Protein AF-A0A7W1EMK3-F1 (afdb_monomer)

pLDDT: mean 96.77, std 2.43, range [85.0, 98.62]

Mean predicted aligned error: 2.69 Å

Foldseek 3Di:
DVVVLVVCVVVVHPCNVLSVLVVLLVQLVVQLVVLVVVCVVVDPVCVDPPRPSVVSNVVSNCSQVPPPHSVLSVQQSVCVVVVHDSD

Sequence (87 aa):
LIYSAAAKGDAGAEDALPSILACKAMAGDTAVNIANEAMTLCGGSAYRENSRLARILRDARASHVMAPTTDMLKTWVGRALLNLPLL

Nearest PDB structures (foldseek):
  7p9a-assembly1_A  TM=9.469E-01  e=3.095E-02  Geobacter metallireducens GS-15
  7p9x-assembly3_D  TM=9.477E-01  e=4.581E-02  Geobacter metallireducens GS-15
  1rx0-assembly1_C  TM=9.467E-01  e=1.485E-01  Homo sapiens
  5af7-assembly1_B  TM=9.438E-01  e=1.187E-01  Advenella mimigardefordensis DPN7
  7f70-assembly1_A  TM=8.802E-01  e=4.552E-01  Mycobacterium tuberculosis H37Rv

Radius of gyration: 16.0 Å; Cα contacts (8 Å, |Δi|>4): 81; chains: 1; bounding box: 37×21×45 Å

Structure (mmCIF, N/CA/C/O backbone):
data_AF-A0A7W1EMK3-F1
#
_entry.id   AF-A0A7W1EMK3-F1
#
loop_
_atom_site.group_PDB
_atom_site.id
_atom_site.type_symbol
_atom_site.label_atom_id
_atom_site.label_alt_id
_atom_site.label_comp_id
_atom_site.label_asym_id
_atom_site.label_entity_id
_atom_site.label_seq_id
_atom_site.pdbx_PDB_ins_code
_atom_site.Cartn_x
_atom_site.Cartn_y
_atom_site.Cartn_z
_atom_site.occupancy
_atom_site.B_iso_or_equiv
_atom_site.auth_seq_id
_atom_site.auth_comp_id
_atom_site.auth_asym_id
_atom_site.auth_atom_id
_atom_site.pdbx_PDB_model_num
ATOM 1 N N . LEU A 1 1 ? -5.695 -9.724 2.622 1.00 86.88 1 LEU A N 1
ATOM 2 C CA . LEU A 1 1 ? -6.153 -8.613 3.495 1.00 86.88 1 LEU A CA 1
ATOM 3 C C . LEU A 1 1 ? -7.271 -7.778 2.878 1.00 86.88 1 LEU A C 1
ATOM 5 O O . LEU A 1 1 ? -8.261 -7.616 3.565 1.00 86.88 1 LEU A O 1
ATOM 9 N N . ILE A 1 2 ? -7.182 -7.307 1.623 1.00 97.12 2 ILE A N 1
ATOM 10 C CA . ILE A 1 2 ? -8.239 -6.466 1.007 1.00 97.12 2 ILE A CA 1
ATOM 11 C C . ILE A 1 2 ? -9.633 -7.115 1.093 1.00 97.12 2 ILE A C 1
ATOM 13 O O . ILE A 1 2 ? -10.550 -6.497 1.616 1.00 97.12 2 ILE A O 1
ATOM 17 N N . TYR A 1 3 ? -9.779 -8.382 0.689 1.00 98.12 3 TYR A N 1
ATOM 18 C CA . TYR A 1 3 ? -11.070 -9.082 0.790 1.00 98.12 3 TYR A CA 1
ATOM 19 C C . TYR A 1 3 ? -11.573 -9.248 2.230 1.00 98.12 3 TYR 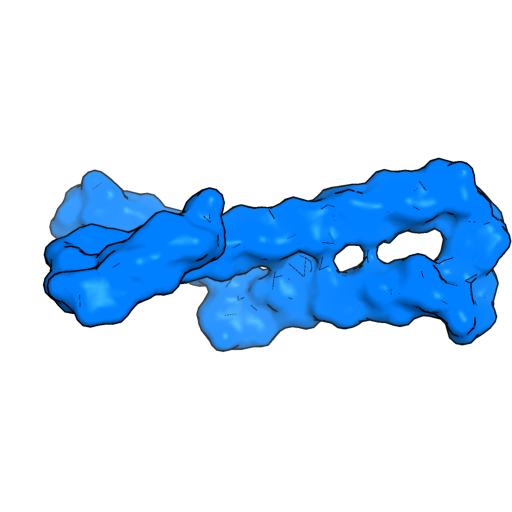A C 1
ATOM 21 O O . TYR A 1 3 ? -12.766 -9.149 2.478 1.00 98.12 3 TYR A O 1
ATOM 29 N N . SER A 1 4 ? -10.669 -9.457 3.190 1.00 97.94 4 SER A N 1
ATOM 30 C CA . SER A 1 4 ? -11.044 -9.555 4.604 1.00 97.94 4 SER A CA 1
ATOM 31 C C . SER A 1 4 ? -11.489 -8.202 5.165 1.00 97.94 4 SER A C 1
ATOM 33 O O . SER A 1 4 ? -12.479 -8.152 5.883 1.00 97.94 4 SER A O 1
ATOM 35 N N . ALA A 1 5 ? -10.806 -7.109 4.810 1.00 98.31 5 ALA A N 1
ATOM 36 C CA . ALA A 1 5 ? -11.200 -5.760 5.207 1.00 98.31 5 ALA A CA 1
ATOM 37 C C . ALA A 1 5 ? -12.550 -5.357 4.596 1.00 98.31 5 ALA A C 1
ATOM 39 O O . ALA A 1 5 ? -13.370 -4.774 5.296 1.00 98.31 5 ALA A O 1
ATOM 40 N N . ALA A 1 6 ? -12.804 -5.725 3.334 1.00 98.50 6 ALA A N 1
ATOM 41 C CA . ALA A 1 6 ? -14.103 -5.533 2.691 1.00 98.50 6 ALA A CA 1
ATOM 42 C C . ALA A 1 6 ? -15.211 -6.297 3.431 1.00 98.50 6 ALA A C 1
ATOM 44 O O . ALA A 1 6 ? -16.166 -5.680 3.884 1.00 98.50 6 ALA A O 1
ATOM 45 N N . ALA A 1 7 ? -15.024 -7.600 3.673 1.00 98.56 7 ALA A N 1
ATOM 46 C CA . ALA A 1 7 ? -16.003 -8.415 4.395 1.00 98.56 7 ALA A CA 1
ATOM 47 C C . ALA A 1 7 ? -16.298 -7.883 5.812 1.00 98.56 7 ALA A C 1
ATOM 49 O O . ALA A 1 7 ? -17.445 -7.892 6.251 1.00 98.56 7 ALA A O 1
ATOM 50 N N . LYS A 1 8 ? -15.279 -7.387 6.528 1.00 98.44 8 LYS A N 1
ATOM 51 C CA . LYS A 1 8 ? -15.455 -6.739 7.840 1.00 98.44 8 LYS A CA 1
ATOM 52 C C . LYS A 1 8 ? -16.208 -5.414 7.744 1.00 98.44 8 LYS A C 1
ATOM 54 O O . LYS A 1 8 ? -17.027 -5.131 8.612 1.00 98.44 8 LYS A O 1
ATOM 59 N N . GLY A 1 9 ? -15.929 -4.622 6.708 1.00 98.38 9 GLY A N 1
ATOM 60 C CA . GLY A 1 9 ? -16.660 -3.394 6.402 1.00 98.38 9 GLY A CA 1
ATOM 61 C C . GLY A 1 9 ? -18.141 -3.661 6.150 1.00 98.38 9 GLY A C 1
ATOM 62 O O . GLY A 1 9 ? -18.981 -3.043 6.797 1.00 98.38 9 GLY A O 1
ATOM 63 N N . ASP A 1 10 ? -18.451 -4.636 5.294 1.00 98.62 10 ASP A N 1
ATOM 64 C CA . ASP A 1 10 ? -19.827 -5.032 4.970 1.00 98.62 10 ASP A CA 1
ATOM 65 C C . ASP A 1 10 ? -20.582 -5.558 6.202 1.00 98.62 10 ASP A C 1
ATOM 67 O O . ASP A 1 10 ? -21.762 -5.270 6.385 1.00 98.62 10 ASP A O 1
ATOM 71 N N . ALA A 1 11 ? -19.896 -6.304 7.074 1.00 98.38 11 ALA A N 1
ATOM 72 C CA . ALA A 1 11 ? -20.467 -6.843 8.307 1.00 98.38 11 ALA A CA 1
ATOM 73 C C . ALA A 1 11 ? -20.585 -5.815 9.450 1.00 98.38 11 ALA A C 1
ATOM 75 O O . ALA A 1 11 ? -21.126 -6.152 10.502 1.00 98.38 11 ALA A O 1
ATOM 76 N N . GLY A 1 12 ? -20.054 -4.596 9.292 1.00 97.62 12 GLY A N 1
ATOM 77 C CA . GLY A 1 12 ? -20.010 -3.599 10.366 1.00 97.62 12 GLY A CA 1
ATOM 78 C C . GLY A 1 12 ? -19.212 -4.061 11.591 1.00 97.62 12 GLY A C 1
ATOM 79 O O . GLY A 1 12 ? -19.567 -3.724 12.718 1.00 97.62 12 GLY A O 1
ATOM 80 N N . ALA A 1 13 ? -18.167 -4.868 11.385 1.00 98.06 13 ALA A N 1
ATOM 81 C CA . ALA A 1 13 ? -17.361 -5.412 12.474 1.00 98.06 13 ALA A CA 1
ATOM 82 C C . ALA A 1 13 ? -16.691 -4.296 13.296 1.00 98.06 13 ALA A C 1
ATOM 84 O O . ALA A 1 13 ? -16.285 -3.268 12.752 1.00 98.06 1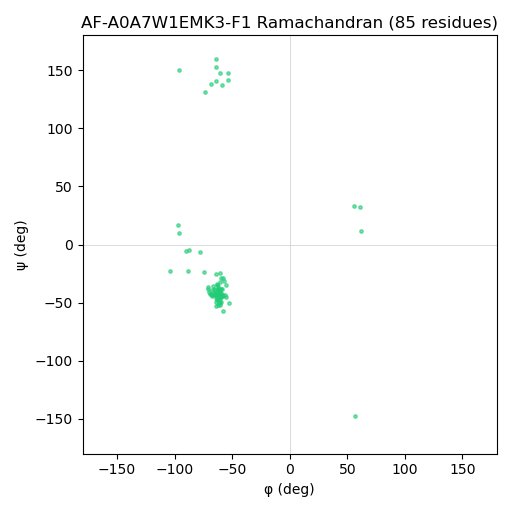3 ALA A O 1
ATOM 85 N N . GLU A 1 14 ? -16.506 -4.525 14.598 1.00 95.19 14 GLU A N 1
ATOM 86 C CA . GLU A 1 14 ? -15.868 -3.563 15.511 1.00 95.19 14 GLU A CA 1
ATOM 87 C C . GLU A 1 14 ? -14.466 -3.142 15.029 1.00 95.19 14 GLU A C 1
ATOM 89 O O . GLU A 1 14 ? -14.079 -1.978 15.119 1.00 95.19 14 GLU A O 1
ATOM 94 N N . ASP A 1 15 ? -13.729 -4.070 14.416 1.00 95.19 15 ASP A N 1
ATOM 95 C CA . ASP A 1 15 ? -12.386 -3.853 13.881 1.00 95.19 15 ASP A CA 1
ATOM 96 C C . ASP A 1 15 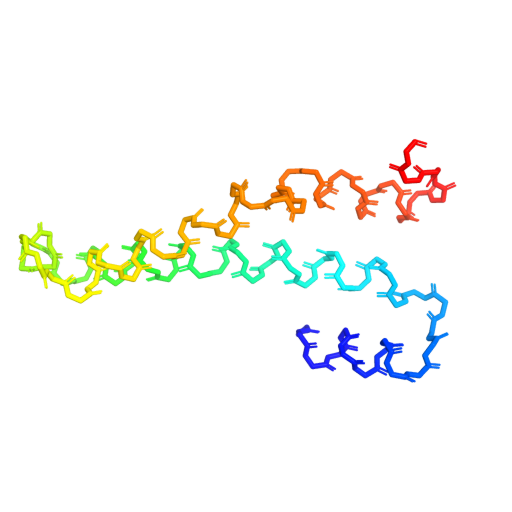? -12.355 -3.549 12.367 1.00 95.19 15 ASP A C 1
ATOM 98 O O . ASP A 1 15 ? -11.298 -3.636 11.723 1.00 95.19 15 ASP A O 1
ATOM 102 N N . ALA A 1 16 ? -13.493 -3.172 11.773 1.00 97.69 16 ALA A N 1
ATOM 103 C CA . ALA A 1 16 ? -13.587 -2.859 10.348 1.00 97.69 16 ALA A CA 1
ATOM 104 C C . ALA A 1 16 ? -12.695 -1.673 9.963 1.00 97.69 16 ALA A C 1
ATOM 106 O O . ALA A 1 16 ? -11.894 -1.776 9.031 1.00 97.69 16 ALA A O 1
ATOM 107 N N . LEU A 1 17 ? -12.776 -0.567 10.709 1.00 96.06 17 LEU A N 1
ATOM 108 C CA . LEU A 1 17 ? -11.982 0.633 10.445 1.00 96.06 17 LEU A CA 1
ATOM 109 C C . LEU A 1 17 ? -10.467 0.349 10.462 1.00 96.06 17 LEU A C 1
ATOM 111 O O . LEU A 1 17 ? -9.831 0.572 9.429 1.00 96.06 17 LEU A O 1
ATOM 115 N N . PRO A 1 18 ? -9.857 -0.194 11.538 1.00 96.56 18 PRO A N 1
ATOM 116 C CA . PRO A 1 18 ? -8.425 -0.500 11.526 1.00 96.56 18 PRO A CA 1
ATOM 117 C C . PRO A 1 18 ? -8.041 -1.515 10.438 1.00 96.56 18 PRO A C 1
ATOM 119 O O . PRO A 1 18 ? -6.969 -1.384 9.846 1.00 96.56 18 PRO A O 1
ATOM 122 N N . SER A 1 19 ? -8.919 -2.467 10.094 1.00 97.75 19 SER A N 1
ATOM 123 C CA . SER A 1 19 ? -8.681 -3.412 8.991 1.00 97.75 19 SER A CA 1
ATOM 124 C C . SER A 1 19 ? -8.614 -2.720 7.620 1.00 97.75 19 SER A C 1
ATOM 126 O O . SER A 1 19 ? -7.737 -3.042 6.813 1.00 97.75 19 SER A O 1
ATOM 128 N N . ILE A 1 20 ? -9.496 -1.748 7.360 1.00 98.00 20 ILE A N 1
ATOM 129 C CA . ILE A 1 20 ? -9.521 -0.951 6.121 1.00 98.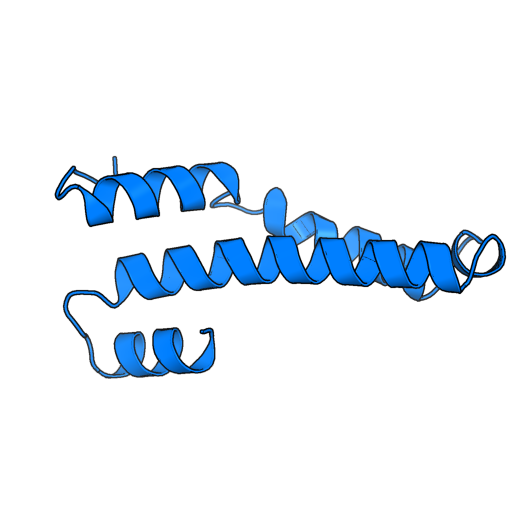00 20 ILE A CA 1
ATOM 130 C C . ILE A 1 20 ? -8.283 -0.047 6.029 1.00 98.00 20 ILE A C 1
ATOM 132 O O . ILE A 1 20 ? -7.624 0.015 4.986 1.00 98.00 20 ILE A O 1
ATOM 136 N N . LEU A 1 21 ? -7.918 0.620 7.128 1.00 97.56 21 LEU A N 1
ATOM 137 C CA . LEU A 1 21 ? -6.724 1.469 7.173 1.00 97.56 21 LEU A CA 1
ATOM 138 C C . LEU A 1 21 ? -5.450 0.646 6.911 1.00 97.56 21 LEU A C 1
ATOM 140 O O . LEU A 1 21 ? -4.617 1.025 6.080 1.00 97.56 21 LEU A O 1
ATOM 144 N N . ALA A 1 22 ? -5.332 -0.521 7.552 1.00 97.88 22 ALA A N 1
ATOM 145 C CA . ALA A 1 22 ? -4.199 -1.423 7.376 1.00 97.88 22 ALA A CA 1
ATOM 146 C C . ALA A 1 22 ? -4.110 -1.970 5.945 1.00 97.88 22 ALA A C 1
ATOM 148 O O . ALA A 1 22 ? -3.023 -2.000 5.358 1.00 97.88 22 ALA A O 1
ATOM 149 N N . CYS A 1 23 ? -5.238 -2.370 5.341 1.00 98.25 23 CYS A N 1
ATOM 150 C CA . CYS A 1 23 ? -5.209 -2.912 3.985 1.00 98.25 23 CYS A CA 1
ATOM 151 C C . CYS A 1 23 ? -4.806 -1.854 2.952 1.00 98.25 23 CYS A C 1
ATOM 153 O O . CYS A 1 23 ? -4.079 -2.182 2.016 1.00 98.25 23 CYS A O 1
ATOM 155 N N . LYS A 1 24 ? -5.212 -0.589 3.133 1.00 97.88 24 LYS A N 1
ATOM 156 C CA . LYS A 1 24 ? -4.804 0.517 2.255 1.00 97.88 24 LYS A CA 1
ATOM 157 C C . LYS A 1 24 ? -3.304 0.806 2.352 1.00 97.88 24 LYS A C 1
ATOM 159 O O . LYS A 1 24 ? -2.678 1.032 1.314 1.00 97.88 24 LYS A O 1
ATOM 164 N N . ALA A 1 25 ? -2.731 0.789 3.558 1.00 98.00 25 ALA A N 1
ATOM 165 C CA . ALA A 1 25 ? -1.295 0.992 3.755 1.00 98.00 25 ALA A CA 1
ATOM 166 C C . ALA A 1 25 ? -0.481 -0.108 3.061 1.00 98.00 25 ALA A C 1
ATOM 168 O O . ALA A 1 25 ? 0.374 0.177 2.223 1.00 98.00 25 ALA A O 1
ATOM 169 N N . MET A 1 26 ? -0.820 -1.369 3.336 1.00 97.94 26 MET A N 1
ATOM 170 C CA . MET A 1 26 ? -0.113 -2.507 2.758 1.00 97.94 26 MET A CA 1
ATOM 171 C C . MET A 1 26 ? -0.298 -2.598 1.238 1.00 97.94 26 MET A C 1
ATOM 173 O O . MET A 1 26 ? 0.653 -2.930 0.536 1.00 97.94 26 MET A O 1
ATOM 177 N N . ALA A 1 27 ? -1.485 -2.297 0.700 1.00 98.06 27 ALA A N 1
ATOM 178 C CA . ALA A 1 27 ? -1.696 -2.282 -0.748 1.00 98.06 27 ALA A CA 1
ATOM 179 C C . ALA A 1 27 ? -0.797 -1.246 -1.442 1.00 98.06 27 ALA A C 1
ATOM 181 O O . ALA A 1 27 ? -0.250 -1.539 -2.502 1.00 98.06 27 ALA A O 1
ATOM 182 N N . GLY A 1 28 ? -0.608 -0.072 -0.826 1.00 97.81 28 GLY A N 1
ATOM 183 C CA . GLY A 1 28 ? 0.312 0.950 -1.322 1.00 97.81 28 GLY A CA 1
ATOM 184 C C . GLY A 1 28 ? 1.769 0.488 -1.316 1.00 97.81 28 GLY A C 1
ATOM 185 O O . GLY A 1 28 ? 2.406 0.493 -2.368 1.00 97.81 28 GLY A O 1
ATOM 186 N N . ASP A 1 29 ? 2.255 0.009 -0.163 1.00 98.19 29 ASP A N 1
ATOM 187 C CA . ASP A 1 29 ? 3.617 -0.537 -0.031 1.00 98.19 29 ASP A CA 1
ATOM 188 C C . ASP A 1 29 ? 3.858 -1.663 -1.060 1.00 98.19 29 ASP A C 1
ATOM 190 O O . ASP A 1 29 ? 4.862 -1.675 -1.771 1.00 98.19 29 ASP A O 1
ATOM 194 N N . THR A 1 30 ? 2.894 -2.577 -1.208 1.00 98.50 30 THR A N 1
ATOM 195 C CA . THR A 1 30 ? 2.973 -3.709 -2.146 1.00 98.50 30 THR A CA 1
ATOM 196 C C . THR A 1 30 ? 3.037 -3.244 -3.600 1.00 98.50 30 THR A C 1
ATOM 198 O O . THR A 1 30 ? 3.889 -3.710 -4.356 1.00 98.50 30 THR A O 1
ATOM 201 N N . ALA A 1 31 ? 2.154 -2.326 -4.006 1.00 98.25 31 ALA A N 1
ATOM 202 C CA . ALA A 1 31 ? 2.09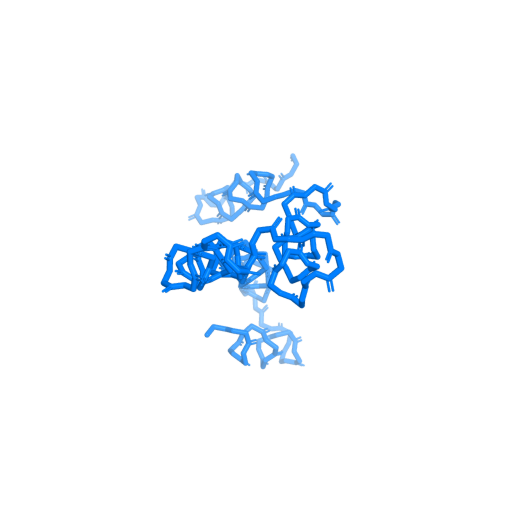5 -1.841 -5.382 1.00 98.25 31 ALA A CA 1
ATOM 203 C C . ALA A 1 31 ? 3.403 -1.154 -5.795 1.00 98.25 31 ALA A C 1
ATOM 205 O O . ALA A 1 31 ? 3.907 -1.396 -6.892 1.00 98.25 31 ALA A O 1
ATOM 206 N N . VAL A 1 32 ? 3.974 -0.333 -4.910 1.00 98.44 32 VAL A N 1
ATOM 207 C CA . VAL A 1 32 ? 5.244 0.350 -5.170 1.00 98.44 32 VAL A CA 1
ATOM 208 C C . VAL A 1 32 ? 6.412 -0.630 -5.190 1.00 98.44 32 VAL A C 1
ATOM 210 O O . VAL A 1 32 ? 7.245 -0.534 -6.091 1.00 98.44 32 VAL A O 1
ATOM 213 N N . ASN A 1 33 ? 6.475 -1.588 -4.264 1.00 98.56 33 ASN A N 1
ATOM 214 C CA . ASN A 1 33 ? 7.547 -2.586 -4.247 1.00 98.56 33 ASN A CA 1
ATOM 215 C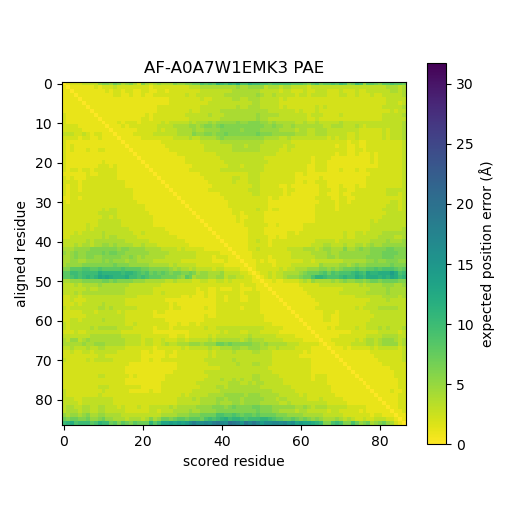 C . ASN A 1 33 ? 7.555 -3.422 -5.534 1.00 98.56 33 ASN A C 1
ATOM 217 O O . ASN A 1 33 ? 8.576 -3.476 -6.217 1.00 98.56 33 ASN A O 1
ATOM 221 N N . ILE A 1 34 ? 6.401 -3.967 -5.935 1.00 98.62 34 ILE A N 1
ATOM 222 C CA . ILE A 1 34 ? 6.276 -4.765 -7.166 1.00 98.62 34 ILE A CA 1
ATOM 223 C C . ILE A 1 34 ? 6.596 -3.925 -8.409 1.00 98.62 34 ILE A C 1
ATOM 225 O O . ILE A 1 34 ? 7.288 -4.394 -9.312 1.00 98.62 34 ILE A O 1
ATOM 229 N N . ALA A 1 35 ? 6.119 -2.676 -8.474 1.00 98.38 35 ALA A N 1
ATOM 230 C CA . ALA A 1 35 ? 6.423 -1.797 -9.600 1.00 98.38 35 ALA A CA 1
ATOM 231 C C . ALA A 1 35 ? 7.933 -1.527 -9.722 1.00 98.38 35 ALA A C 1
ATOM 233 O O . ALA A 1 35 ? 8.463 -1.548 -10.831 1.00 98.38 35 ALA A O 1
ATOM 234 N N . ASN A 1 36 ? 8.634 -1.321 -8.602 1.00 98.19 36 ASN A N 1
ATOM 235 C CA . ASN A 1 36 ? 10.088 -1.145 -8.596 1.00 98.19 36 ASN A CA 1
ATOM 236 C C . ASN A 1 36 ? 10.833 -2.424 -8.997 1.00 98.19 36 ASN A C 1
ATOM 238 O O . ASN A 1 36 ? 11.750 -2.356 -9.813 1.00 98.19 36 ASN A O 1
ATOM 242 N N . GLU A 1 37 ? 10.434 -3.589 -8.485 1.00 98.62 37 GLU A N 1
ATOM 243 C CA . GLU A 1 37 ? 11.029 -4.869 -8.888 1.00 98.62 37 GLU A CA 1
ATOM 244 C C . GLU A 1 37 ? 10.874 -5.106 -10.394 1.00 98.62 37 GLU A C 1
ATOM 246 O O . GLU A 1 37 ? 11.844 -5.436 -11.076 1.00 98.62 37 GLU A O 1
ATOM 251 N N . ALA A 1 38 ? 9.686 -4.843 -10.945 1.00 98.25 38 ALA A N 1
ATOM 252 C CA . ALA A 1 38 ? 9.440 -4.947 -12.379 1.00 98.25 38 ALA A CA 1
ATOM 253 C C . ALA A 1 38 ? 10.307 -3.972 -13.199 1.00 98.25 38 ALA A C 1
ATOM 255 O O . ALA A 1 38 ? 10.811 -4.344 -14.261 1.00 98.25 38 ALA A O 1
ATOM 256 N N . MET A 1 39 ? 10.525 -2.745 -12.709 1.00 97.81 39 MET A N 1
ATOM 257 C CA . MET A 1 39 ? 11.445 -1.789 -13.338 1.00 97.81 39 MET A CA 1
ATOM 258 C C . MET A 1 39 ? 12.880 -2.325 -13.377 1.00 97.81 39 MET A C 1
ATOM 260 O O . MET A 1 39 ? 13.520 -2.258 -14.426 1.00 97.81 39 MET A O 1
ATOM 264 N N . THR A 1 40 ? 13.369 -2.899 -12.275 1.00 97.88 40 THR A N 1
ATOM 265 C CA . THR A 1 40 ? 14.712 -3.496 -12.203 1.00 97.88 40 THR A CA 1
ATOM 266 C C . THR A 1 40 ? 14.853 -4.687 -13.148 1.00 97.88 40 THR A C 1
ATOM 268 O O . THR A 1 40 ? 15.814 -4.746 -13.912 1.00 97.88 40 THR A O 1
ATOM 271 N N . LEU A 1 41 ? 13.881 -5.606 -13.152 1.00 98.12 41 LEU A N 1
ATOM 272 C CA . LEU A 1 41 ? 13.904 -6.804 -14.000 1.00 98.12 41 LEU A CA 1
ATOM 273 C C . LEU A 1 41 ? 13.945 -6.469 -15.497 1.00 98.12 41 LEU A C 1
ATOM 275 O O . LEU A 1 41 ? 14.622 -7.142 -16.270 1.00 98.12 41 LEU A O 1
ATOM 279 N N . CYS A 1 42 ? 13.225 -5.429 -15.916 1.00 97.50 42 CYS A N 1
ATOM 280 C CA . CYS A 1 42 ? 13.145 -5.026 -17.320 1.00 97.50 42 CYS A CA 1
ATOM 281 C C . CYS A 1 42 ? 14.222 -4.002 -17.738 1.00 97.50 42 CYS A C 1
ATOM 283 O O . CYS A 1 42 ? 14.329 -3.671 -18.926 1.00 97.50 42 CYS A O 1
ATOM 285 N N . GLY A 1 43 ? 15.021 -3.507 -16.788 1.00 95.75 43 GLY A N 1
ATOM 286 C CA . GLY A 1 43 ? 16.171 -2.638 -17.021 1.00 95.75 43 GLY A CA 1
ATOM 287 C C . GLY A 1 43 ? 15.847 -1.353 -17.790 1.00 95.75 43 GLY A C 1
ATOM 288 O O . GLY A 1 43 ? 14.756 -0.786 -17.701 1.00 95.75 43 GLY A O 1
ATOM 289 N N . GLY A 1 44 ? 16.807 -0.883 -18.593 1.00 96.06 44 GLY A N 1
ATOM 290 C CA . GLY A 1 44 ? 16.702 0.397 -19.304 1.00 96.06 44 GLY A CA 1
ATOM 291 C C . GLY A 1 44 ? 15.485 0.514 -20.230 1.00 96.06 44 GLY A C 1
ATOM 292 O O . GLY A 1 44 ? 14.961 1.610 -20.407 1.00 96.06 44 GLY A O 1
ATOM 293 N N . SER A 1 45 ? 14.981 -0.599 -20.775 1.00 95.12 45 SER A N 1
ATOM 294 C CA . SER A 1 45 ? 13.770 -0.611 -21.608 1.00 95.12 45 SER A CA 1
ATOM 295 C C . SER A 1 45 ? 12.522 -0.175 -20.836 1.00 95.12 45 SER A C 1
ATOM 297 O O . SER A 1 45 ? 11.667 0.505 -21.401 1.00 95.12 45 SER A O 1
ATOM 299 N N . ALA A 1 46 ? 12.433 -0.505 -19.545 1.00 96.62 46 ALA A N 1
ATOM 300 C CA . ALA A 1 46 ? 11.330 -0.083 -18.687 1.00 96.62 46 ALA A CA 1
ATOM 301 C C . ALA A 1 46 ? 11.405 1.393 -18.278 1.00 96.62 46 ALA A C 1
ATOM 303 O O . ALA A 1 46 ? 10.366 1.978 -17.978 1.00 96.62 46 ALA A O 1
ATOM 304 N N . TYR A 1 47 ? 12.598 1.994 -18.303 1.00 94.88 47 TYR A N 1
ATOM 305 C CA . TYR A 1 47 ? 12.834 3.395 -17.933 1.00 94.88 47 TYR A CA 1
ATOM 306 C C . TYR A 1 47 ? 12.654 4.387 -19.093 1.00 94.88 47 TYR A C 1
ATOM 308 O O . TYR A 1 47 ? 12.735 5.598 -18.899 1.00 94.88 47 TYR A O 1
ATOM 316 N N . ARG A 1 48 ? 12.399 3.898 -20.311 1.00 94.06 48 ARG A N 1
ATOM 317 C CA . ARG A 1 48 ? 12.149 4.763 -21.471 1.00 94.06 48 ARG A CA 1
ATOM 318 C C . ARG A 1 48 ? 10.875 5.583 -21.289 1.00 94.06 48 ARG A C 1
ATOM 320 O O . ARG A 1 48 ? 9.921 5.161 -20.629 1.00 94.06 48 ARG A O 1
ATOM 327 N N . GLU A 1 49 ? 10.848 6.737 -21.944 1.00 91.12 49 GLU A N 1
ATOM 328 C CA . GLU A 1 49 ? 9.651 7.563 -22.037 1.00 91.12 49 GLU A CA 1
ATOM 329 C C . GLU A 1 49 ? 8.463 6.739 -22.565 1.00 91.12 49 GLU A C 1
ATOM 331 O O . GLU A 1 49 ? 8.622 5.866 -23.420 1.00 91.12 49 GLU A O 1
ATOM 336 N N . ASN A 1 50 ? 7.269 6.983 -22.020 1.00 90.81 50 ASN A N 1
ATOM 337 C CA . ASN A 1 50 ? 6.027 6.274 -22.355 1.00 90.81 50 ASN A CA 1
ATOM 338 C C . ASN A 1 50 ? 6.012 4.757 -22.069 1.00 90.81 50 ASN A C 1
ATOM 340 O O . ASN A 1 50 ? 5.063 4.066 -22.447 1.00 90.81 50 ASN A O 1
ATOM 344 N N . SER A 1 51 ? 6.995 4.230 -21.332 1.00 95.88 51 SER A N 1
ATOM 345 C CA . SER A 1 51 ? 6.956 2.855 -20.829 1.00 95.88 51 SER A CA 1
ATOM 346 C C . SER A 1 51 ? 5.735 2.612 -19.936 1.00 95.88 51 SER A C 1
ATOM 348 O O . SER A 1 51 ? 5.400 3.401 -19.045 1.00 95.88 51 SER A O 1
ATOM 350 N N . ARG A 1 52 ? 5.087 1.456 -20.128 1.00 97.00 52 ARG A N 1
ATOM 351 C CA . ARG A 1 52 ? 3.985 1.008 -19.267 1.00 97.00 52 ARG A CA 1
ATOM 352 C C . ARG A 1 52 ? 4.435 0.855 -17.814 1.00 97.00 52 ARG A C 1
ATOM 354 O O . ARG A 1 52 ? 3.665 1.206 -16.927 1.00 97.00 52 ARG A O 1
ATOM 361 N N . LEU A 1 53 ? 5.655 0.372 -17.571 1.00 97.31 53 LEU A N 1
ATOM 362 C CA . LEU A 1 53 ? 6.184 0.197 -16.216 1.00 97.31 53 LEU A CA 1
ATOM 363 C C . LEU A 1 53 ? 6.496 1.543 -15.551 1.00 97.31 53 LEU A C 1
ATOM 365 O O . LEU A 1 53 ? 6.142 1.734 -14.392 1.00 97.31 53 LEU A O 1
ATOM 369 N N . ALA A 1 54 ? 7.023 2.515 -16.302 1.00 96.31 54 ALA A N 1
ATOM 370 C CA . ALA A 1 54 ? 7.212 3.875 -15.797 1.00 96.31 54 ALA A CA 1
ATOM 371 C C . ALA A 1 54 ? 5.872 4.534 -15.420 1.00 96.31 54 ALA A C 1
ATOM 373 O O . ALA A 1 54 ? 5.774 5.211 -14.397 1.00 96.31 54 ALA A O 1
ATOM 374 N N . ARG A 1 55 ? 4.807 4.310 -16.207 1.00 97.12 55 ARG A N 1
ATOM 375 C CA . ARG A 1 55 ? 3.451 4.750 -15.841 1.00 97.12 55 ARG A CA 1
ATOM 376 C C . ARG A 1 55 ? 2.943 4.042 -14.582 1.00 97.12 55 ARG A C 1
ATOM 378 O O . ARG A 1 55 ? 2.537 4.732 -13.659 1.00 97.12 55 ARG A O 1
ATOM 385 N N . ILE A 1 56 ? 3.041 2.712 -14.512 1.00 98.12 56 ILE A N 1
ATOM 386 C CA . ILE A 1 56 ? 2.614 1.929 -13.339 1.00 98.12 56 ILE A CA 1
ATOM 387 C C . ILE A 1 56 ? 3.325 2.397 -12.066 1.00 98.12 56 ILE A C 1
ATOM 389 O O . ILE A 1 56 ? 2.668 2.557 -11.045 1.00 98.12 56 ILE A O 1
ATOM 393 N N . LEU A 1 57 ? 4.636 2.656 -12.109 1.00 97.44 57 LEU A N 1
ATOM 394 C CA . LEU A 1 57 ? 5.368 3.147 -10.940 1.00 97.44 57 LEU A CA 1
ATOM 395 C C . LEU A 1 57 ? 4.854 4.522 -10.483 1.00 97.44 57 LEU A C 1
ATOM 397 O O . LEU A 1 57 ? 4.661 4.731 -9.286 1.00 97.44 57 LEU A O 1
ATOM 401 N N . ARG A 1 58 ? 4.591 5.449 -11.415 1.00 96.31 58 ARG A N 1
ATOM 402 C CA . ARG A 1 58 ? 3.996 6.757 -11.081 1.00 96.31 58 ARG A CA 1
ATOM 403 C C . ARG A 1 58 ? 2.604 6.610 -10.467 1.00 96.31 58 ARG A C 1
ATOM 405 O O . ARG A 1 58 ? 2.335 7.237 -9.445 1.00 96.31 58 ARG A O 1
ATOM 412 N N . ASP A 1 59 ? 1.765 5.756 -11.045 1.00 97.75 59 ASP A N 1
ATOM 413 C CA . ASP A 1 59 ? 0.409 5.499 -10.555 1.00 97.75 59 ASP A CA 1
ATOM 414 C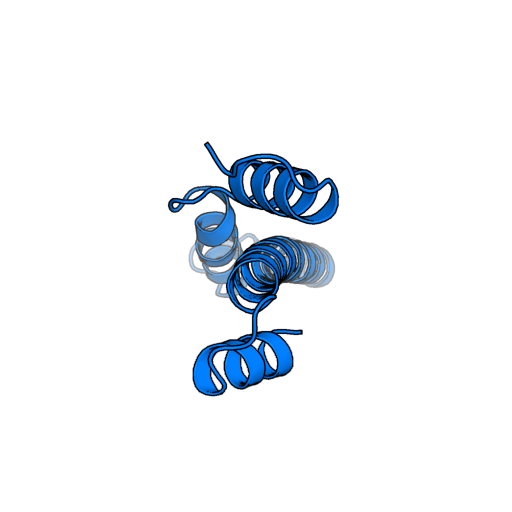 C . ASP A 1 59 ? 0.445 4.842 -9.164 1.00 97.75 59 ASP A C 1
ATOM 416 O O . ASP A 1 59 ? -0.262 5.267 -8.253 1.00 97.75 59 ASP A O 1
ATOM 420 N N . ALA A 1 60 ? 1.332 3.863 -8.953 1.00 98.12 60 ALA A N 1
ATOM 421 C CA . ALA A 1 60 ? 1.527 3.211 -7.661 1.00 98.12 60 ALA A CA 1
ATOM 422 C C . ALA A 1 60 ? 1.963 4.215 -6.587 1.00 98.12 60 ALA A C 1
ATOM 424 O O . ALA A 1 60 ? 1.438 4.196 -5.480 1.00 98.12 60 ALA A O 1
ATOM 425 N N . ARG A 1 61 ? 2.858 5.160 -6.910 1.00 98.00 61 ARG A N 1
ATOM 426 C CA . ARG A 1 61 ? 3.301 6.195 -5.959 1.00 98.00 61 ARG A CA 1
ATOM 427 C C . ARG A 1 61 ? 2.168 7.093 -5.460 1.00 98.00 61 ARG A C 1
ATOM 429 O O . ARG A 1 61 ? 2.276 7.603 -4.341 1.00 98.00 61 ARG A O 1
ATOM 436 N N . ALA A 1 62 ? 1.078 7.242 -6.216 1.00 97.81 62 ALA A N 1
ATOM 437 C CA . ALA A 1 62 ? -0.095 7.992 -5.772 1.00 97.81 62 ALA A CA 1
ATOM 438 C C . ALA A 1 62 ? -0.673 7.437 -4.456 1.00 97.81 62 ALA A C 1
ATOM 440 O O . ALA A 1 62 ? -1.143 8.206 -3.617 1.00 97.81 62 ALA A O 1
ATOM 441 N N . SER A 1 63 ? -0.562 6.124 -4.209 1.00 96.31 63 SER A N 1
ATOM 442 C CA . SER A 1 63 ? -1.104 5.494 -3.000 1.00 96.31 63 SER A CA 1
ATOM 443 C C . SER A 1 63 ? -0.532 6.056 -1.700 1.00 96.31 63 SER A C 1
ATOM 445 O O . SER A 1 63 ? -1.223 6.001 -0.681 1.00 96.31 63 SER A O 1
ATOM 447 N N . HIS A 1 64 ? 0.707 6.559 -1.718 1.00 98.12 64 HIS A N 1
ATOM 448 C CA . HIS A 1 64 ? 1.382 7.085 -0.531 1.00 98.12 64 HIS A CA 1
ATOM 449 C C . HIS A 1 64 ? 1.116 8.567 -0.280 1.00 98.12 64 HIS A C 1
ATOM 451 O O . HIS A 1 64 ? 1.245 9.004 0.860 1.00 98.12 64 HIS A O 1
ATOM 457 N N . VAL A 1 65 ? 0.742 9.324 -1.315 1.00 97.31 65 VAL A N 1
ATOM 458 C CA . VAL A 1 65 ? 0.556 10.783 -1.234 1.00 97.31 65 VAL A CA 1
ATOM 459 C C . VAL A 1 65 ? -0.912 11.199 -1.192 1.00 97.31 65 VAL A C 1
ATOM 461 O O . VAL A 1 65 ? -1.223 12.277 -0.697 1.00 97.31 65 VAL A O 1
ATOM 464 N N . MET A 1 66 ? -1.828 10.358 -1.679 1.00 96.19 66 MET A N 1
ATOM 465 C CA . MET A 1 66 ? -3.262 10.617 -1.568 1.00 96.19 66 MET A CA 1
ATOM 466 C C . MET A 1 66 ? -3.731 10.396 -0.133 1.00 96.19 66 MET A C 1
ATOM 468 O O . MET A 1 66 ? -3.424 9.367 0.468 1.00 96.19 66 MET A O 1
ATOM 472 N N . ALA A 1 67 ? -4.482 11.358 0.402 1.00 94.19 67 ALA A N 1
ATOM 473 C CA . ALA A 1 67 ? -4.976 11.305 1.769 1.00 94.19 67 ALA A CA 1
ATOM 474 C C . ALA A 1 67 ? -5.960 10.132 1.985 1.00 94.19 67 ALA A C 1
ATOM 476 O O . ALA A 1 67 ? -6.809 9.884 1.125 1.00 94.19 67 ALA A O 1
ATOM 477 N N . PRO A 1 68 ? -5.896 9.454 3.146 1.00 95.50 68 PRO A N 1
ATOM 478 C CA . PRO A 1 68 ? -4.819 9.531 4.140 1.00 95.50 68 PRO A CA 1
ATOM 479 C C . PRO A 1 68 ? -3.509 8.912 3.618 1.00 95.50 68 PRO A C 1
ATOM 481 O O . PRO A 1 68 ? -3.516 7.842 3.001 1.00 95.50 68 PRO A O 1
ATOM 484 N N . THR A 1 69 ? -2.379 9.580 3.888 1.00 97.50 69 THR A N 1
ATOM 485 C CA . THR A 1 69 ? -1.056 9.091 3.464 1.00 97.50 69 THR A CA 1
ATOM 486 C C . THR A 1 69 ? -0.727 7.767 4.148 1.00 97.50 69 THR A C 1
ATOM 488 O O . THR A 1 69 ? -1.284 7.419 5.189 1.00 97.50 69 THR A O 1
ATOM 491 N N . THR A 1 70 ? 0.201 6.999 3.579 1.00 97.88 70 THR A N 1
ATOM 492 C CA . THR A 1 70 ? 0.553 5.687 4.152 1.00 97.88 70 THR A CA 1
ATOM 493 C C . THR A 1 70 ? 1.147 5.785 5.553 1.00 97.88 70 THR A C 1
ATOM 495 O O . THR A 1 70 ? 0.856 4.929 6.384 1.00 97.88 70 THR A O 1
ATOM 498 N N . ASP A 1 71 ? 1.904 6.838 5.846 1.00 96.75 71 ASP A N 1
ATOM 499 C CA . ASP A 1 71 ? 2.444 7.051 7.190 1.00 96.75 71 ASP A CA 1
ATOM 500 C C . ASP A 1 71 ? 1.332 7.386 8.189 1.00 96.75 71 ASP A C 1
ATOM 502 O O . ASP A 1 71 ? 1.279 6.785 9.260 1.00 96.75 71 ASP A O 1
ATOM 506 N N . MET A 1 72 ? 0.368 8.235 7.804 1.00 97.38 72 MET A N 1
ATOM 507 C CA . MET A 1 72 ? -0.823 8.494 8.623 1.00 97.38 72 MET A CA 1
ATOM 508 C C . MET A 1 72 ? -1.601 7.206 8.900 1.00 97.38 72 MET A C 1
ATOM 510 O O . MET A 1 72 ? -1.975 6.947 10.040 1.00 97.38 72 MET A O 1
ATOM 514 N N . LEU A 1 73 ? -1.800 6.368 7.879 1.00 97.81 73 LEU A N 1
ATOM 515 C CA . LEU A 1 73 ? -2.473 5.078 8.027 1.00 97.81 73 LEU A CA 1
ATOM 516 C C . LEU A 1 73 ? -1.748 4.166 9.023 1.00 97.81 73 LEU A C 1
ATOM 518 O O . LEU A 1 73 ? -2.396 3.576 9.884 1.00 97.81 73 LEU A O 1
ATOM 522 N N . LYS A 1 74 ? -0.415 4.071 8.940 1.00 97.31 74 LYS A N 1
ATOM 523 C CA . LYS A 1 74 ? 0.401 3.277 9.874 1.00 97.31 74 LYS A CA 1
ATOM 524 C C . LYS A 1 74 ? 0.276 3.805 11.306 1.00 97.31 74 LYS A C 1
ATOM 526 O O . LYS A 1 74 ? 0.059 3.014 12.223 1.00 97.31 74 LYS A O 1
ATOM 531 N N . THR A 1 75 ? 0.330 5.125 11.498 1.00 97.69 75 THR A N 1
ATOM 532 C CA . THR A 1 75 ? 0.115 5.759 12.809 1.00 97.69 75 THR A CA 1
ATOM 533 C C . THR A 1 75 ? -1.277 5.462 13.362 1.00 97.69 75 THR A C 1
ATOM 535 O O . THR A 1 75 ? -1.408 5.068 14.517 1.00 97.69 75 THR A O 1
ATOM 538 N N . TRP A 1 76 ? -2.318 5.613 12.548 1.00 97.75 76 TRP A N 1
ATOM 539 C CA . TRP A 1 76 ? -3.706 5.387 12.947 1.00 97.75 76 TRP A CA 1
ATOM 540 C C . TRP A 1 76 ? -3.996 3.9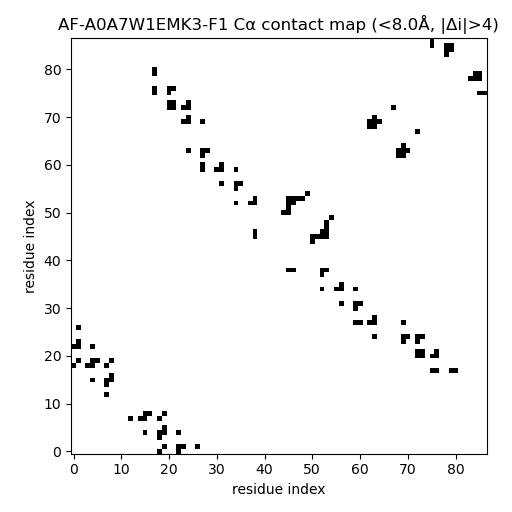31 13.300 1.00 97.75 76 TRP A C 1
ATOM 542 O O . TRP A 1 76 ? -4.612 3.669 14.330 1.00 97.75 76 TRP A O 1
ATOM 552 N N . VAL A 1 77 ? -3.496 2.980 12.510 1.00 96.94 77 VAL A N 1
ATOM 553 C CA . VAL A 1 77 ? -3.592 1.550 12.838 1.00 96.94 77 VAL A CA 1
ATOM 554 C C . VAL A 1 77 ? -2.866 1.253 14.149 1.00 96.94 77 VAL A C 1
ATOM 556 O O . VAL A 1 77 ? -3.435 0.598 15.016 1.00 96.94 77 VAL A O 1
ATOM 559 N N . GLY A 1 78 ? -1.649 1.774 14.335 1.00 97.12 78 GLY A N 1
ATOM 560 C CA . GLY A 1 78 ? -0.901 1.601 15.582 1.00 97.12 78 GLY A CA 1
ATOM 561 C C . GLY A 1 78 ? -1.652 2.143 16.802 1.00 97.12 78 GLY A C 1
ATOM 562 O O . GLY A 1 78 ? -1.726 1.472 17.826 1.00 97.12 78 GLY A O 1
ATOM 563 N N . ARG A 1 79 ? -2.271 3.323 16.681 1.00 97.69 79 ARG A N 1
ATOM 564 C CA . ARG A 1 79 ? -3.102 3.917 17.742 1.00 97.69 79 ARG A CA 1
ATOM 565 C C . ARG A 1 79 ? -4.331 3.064 18.044 1.00 97.69 79 ARG A C 1
ATOM 567 O O . ARG A 1 79 ? -4.569 2.767 19.210 1.00 97.69 79 ARG A O 1
ATOM 574 N N . ALA A 1 80 ? -5.044 2.604 17.016 1.00 96.25 80 ALA A N 1
ATOM 575 C CA . ALA A 1 80 ? -6.204 1.732 17.183 1.00 96.25 80 ALA A CA 1
ATOM 576 C C . ALA A 1 80 ? -5.847 0.419 17.904 1.00 96.25 80 ALA A C 1
ATOM 578 O O . ALA A 1 80 ? -6.550 0.019 18.825 1.00 96.25 80 ALA A O 1
ATOM 579 N N . LEU A 1 81 ? -4.720 -0.212 17.552 1.00 95.38 81 LEU A N 1
ATOM 580 C CA . LEU A 1 81 ? -4.241 -1.439 18.208 1.00 95.38 81 LEU A CA 1
ATOM 581 C C . LEU A 1 81 ? -3.879 -1.240 19.688 1.00 95.38 81 LEU A C 1
ATOM 583 O O . LEU A 1 81 ? -3.910 -2.193 20.462 1.00 95.38 81 LEU A O 1
ATOM 587 N N . LEU A 1 82 ? -3.533 -0.014 20.079 1.00 97.12 82 LEU A N 1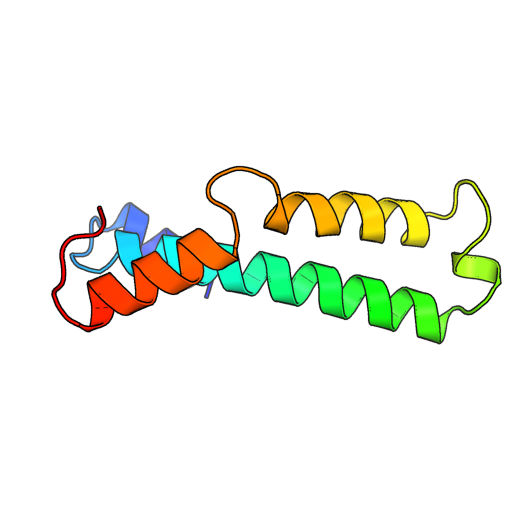
ATOM 588 C CA . LEU A 1 82 ? -3.196 0.361 21.453 1.00 97.12 82 LEU A CA 1
ATOM 589 C C . LEU A 1 82 ? -4.383 0.970 22.216 1.00 97.12 82 LEU A C 1
ATOM 591 O O . LEU A 1 82 ? -4.186 1.502 23.306 1.00 97.12 82 LEU A O 1
ATOM 595 N N . ASN A 1 83 ? -5.601 0.908 21.664 1.00 95.69 83 ASN A N 1
ATOM 596 C CA . ASN A 1 83 ? -6.804 1.539 22.221 1.00 95.69 83 ASN A CA 1
ATOM 597 C C . ASN A 1 83 ? -6.651 3.056 22.452 1.00 95.69 83 ASN A C 1
ATOM 599 O O . ASN A 1 83 ? -7.207 3.619 23.395 1.00 95.69 83 ASN A O 1
ATOM 603 N N . LEU A 1 84 ? -5.883 3.727 21.591 1.00 96.81 84 LEU A N 1
ATOM 604 C CA . LEU A 1 84 ? -5.724 5.179 21.592 1.00 96.81 84 LEU A CA 1
ATOM 605 C C . LEU A 1 84 ? -6.675 5.825 20.565 1.00 96.81 84 LEU A C 1
ATOM 607 O O . LEU A 1 84 ? -6.953 5.215 19.528 1.00 96.81 84 LEU A O 1
ATOM 611 N N . PRO A 1 85 ? -7.137 7.072 20.792 1.00 93.50 85 PRO A N 1
ATOM 612 C CA . PRO A 1 85 ? -7.938 7.820 19.816 1.00 93.50 85 PRO A CA 1
ATOM 613 C C . PRO A 1 85 ? -7.249 7.909 18.449 1.00 93.50 85 PRO A C 1
ATOM 615 O O . PRO A 1 85 ? -6.031 7.999 18.398 1.00 93.50 85 PRO A O 1
ATOM 618 N N . LEU A 1 86 ? -7.969 7.932 17.325 1.00 87.94 86 LEU A N 1
ATOM 619 C CA . LEU A 1 86 ? -7.324 8.034 16.001 1.00 87.94 86 LEU A CA 1
ATOM 620 C C . LEU A 1 86 ? -6.705 9.415 15.729 1.00 87.94 86 LEU A C 1
ATOM 622 O O . LEU A 1 86 ? -5.627 9.489 15.135 1.00 87.94 86 LEU A O 1
ATOM 626 N N . LEU A 1 87 ? -7.366 10.473 16.204 1.00 85.00 87 LEU A N 1
ATOM 627 C CA . LEU A 1 87 ? -6.906 11.863 16.198 1.00 85.00 87 LEU A CA 1
ATOM 628 C C . LEU A 1 87 ? -6.577 12.296 17.627 1.00 85.00 87 LEU A C 1
ATOM 630 O O . LEU A 1 87 ? -7.345 11.909 18.536 1.00 85.00 87 LEU A O 1
#

Solvent-accessible surface area (backbone atoms only — not comparable to full-atom values): 4586 Å² total; per-residue (Å²): 100,62,70,58,20,48,52,27,48,77,66,67,40,93,62,16,65,50,38,44,39,44,32,54,32,52,52,24,55,50,44,37,50,52,34,51,52,52,36,61,76,52,38,74,70,26,69,38,86,91,23,68,53,46,50,47,35,56,58,28,50,44,47,49,69,44,84,74,27,33,66,56,26,52,52,35,33,56,26,50,78,67,76,39,69,75,119

Secondary structure (DSSP, 8-state):
-HHHHHHHHHTT-TTHHHHHHHHHHHHHHHHHHHHHHHHHHHHHHHTSTT-HHHHHHHHHHHHHHSSSPHHHHHHHHHHHHTT----